Protein AF-A0A842T2G3-F1 (afdb_monomer_lite)

Secondary structure (DSSP, 8-state):
-HHHHHHHHHHHHHHHHHHGGGGGGGHHHHHHHHHHHHTTT-HHHHHHHHHHHHHHHHHHHHHHHHHHHHHHHHHHHHHHHHHHHHHHHSSPPPP-----

pLDDT: mean 89.71, std 11.46, range [52.28, 98.5]

Foldseek 3Di:
DVVVVLVVVLVVLLCQLQVLCVVQPVSLVSLVVQLVVCVVPDVSSNVSSPVSSVVSVVVNVVVVVVVVVVVVVVVVVVVVVVVVVVVVVPDDPDPPPPDD

Sequence (100 aa):
MNQEKTGAENRLLAALAHGSVVAQGVGILVGVFIYITHRDKSRYAAFQALQAAVFQLLNLIVVIGMWFAWGILYRLGMIALIKQGDVTSDAAPPPYSGYP

Structure (mmCIF, N/CA/C/O backbone):
data_AF-A0A842T2G3-F1
#
_entry.id   AF-A0A842T2G3-F1
#
loop_
_atom_site.group_PDB
_atom_site.id
_atom_site.type_symbol
_atom_site.label_atom_id
_atom_site.label_alt_id
_atom_site.label_comp_id
_atom_site.label_asym_id
_atom_site.label_entity_id
_atom_site.label_seq_id
_atom_site.pdbx_PDB_ins_code
_atom_site.Cartn_x
_atom_site.Cartn_y
_atom_site.Cartn_z
_atom_site.occupancy
_atom_site.B_iso_or_equiv
_atom_site.auth_seq_id
_atom_site.auth_comp_id
_atom_site.auth_asym_id
_atom_site.auth_atom_id
_atom_site.pdbx_PDB_model_num
ATOM 1 N N . MET A 1 1 ? -14.558 -6.573 33.547 1.00 52.28 1 MET A N 1
ATOM 2 C CA . MET A 1 1 ? -14.497 -7.601 32.483 1.00 52.28 1 MET A CA 1
ATOM 3 C C . MET A 1 1 ? -14.867 -7.085 31.079 1.00 52.28 1 MET A C 1
ATOM 5 O O . MET A 1 1 ? -14.336 -7.615 30.118 1.00 52.28 1 MET A O 1
ATOM 9 N N . ASN A 1 2 ? -15.701 -6.040 30.910 1.00 60.06 2 ASN A N 1
ATOM 10 C CA . ASN A 1 2 ? -16.059 -5.533 29.564 1.00 60.06 2 ASN A CA 1
ATOM 11 C C . ASN A 1 2 ? -15.011 -4.611 28.903 1.00 60.06 2 ASN A C 1
ATOM 13 O O . ASN A 1 2 ? -14.894 -4.622 27.686 1.00 60.06 2 ASN A O 1
ATOM 17 N N . GLN A 1 3 ? -14.223 -3.857 29.682 1.00 61.53 3 GLN A N 1
ATOM 18 C CA . GLN A 1 3 ? -13.179 -2.957 29.153 1.00 61.53 3 GLN A CA 1
ATOM 19 C C . GLN A 1 3 ? -11.962 -3.706 28.575 1.00 61.53 3 GLN A C 1
ATOM 21 O O . GLN A 1 3 ? -11.284 -3.225 27.674 1.00 61.53 3 GLN A O 1
ATOM 26 N N . GLU A 1 4 ? -11.682 -4.904 29.090 1.00 63.44 4 GLU A N 1
ATOM 27 C CA . GLU A 1 4 ? -10.578 -5.744 28.616 1.00 63.44 4 GLU A CA 1
ATOM 28 C C . GLU A 1 4 ? -10.885 -6.338 27.234 1.00 63.44 4 GLU A C 1
ATOM 30 O O . GLU A 1 4 ? -10.026 -6.328 26.354 1.00 63.44 4 GLU A O 1
ATOM 35 N N . LYS A 1 5 ? -12.138 -6.767 27.014 1.00 66.12 5 LYS A N 1
ATOM 36 C CA . LYS A 1 5 ? -12.607 -7.290 25.722 1.00 66.12 5 LYS A CA 1
ATOM 37 C C . LYS A 1 5 ? -12.548 -6.230 24.623 1.00 66.12 5 LYS A C 1
ATOM 39 O O . LYS A 1 5 ? -11.951 -6.485 23.584 1.00 66.12 5 LYS A O 1
ATOM 44 N N . THR A 1 6 ? -13.052 -5.021 24.877 1.00 79.44 6 THR A N 1
ATOM 45 C CA . THR A 1 6 ? -12.971 -3.910 23.911 1.00 79.44 6 THR A CA 1
ATOM 46 C C . THR A 1 6 ? -11.528 -3.478 23.643 1.00 79.44 6 THR A C 1
ATOM 48 O O . THR A 1 6 ? -11.179 -3.130 22.515 1.00 79.44 6 THR A O 1
ATOM 51 N N . GLY A 1 7 ? -10.656 -3.530 24.655 1.00 88.94 7 GLY A N 1
ATOM 52 C CA . GLY A 1 7 ? -9.223 -3.291 24.490 1.00 88.94 7 GLY A CA 1
ATOM 53 C C . GLY A 1 7 ? -8.553 -4.327 23.582 1.00 88.94 7 GLY A C 1
ATOM 54 O O . GLY A 1 7 ? -7.839 -3.957 22.648 1.00 88.94 7 GLY A O 1
ATOM 55 N N . ALA A 1 8 ? -8.800 -5.614 23.825 1.00 93.38 8 ALA A N 1
ATOM 56 C CA . ALA A 1 8 ? -8.257 -6.706 23.021 1.00 93.38 8 ALA A CA 1
ATOM 57 C C . ALA A 1 8 ? -8.777 -6.678 21.574 1.00 93.38 8 ALA A C 1
ATOM 59 O O . ALA A 1 8 ? -7.982 -6.788 20.643 1.00 93.38 8 ALA A O 1
ATOM 60 N N . GLU A 1 9 ? -10.075 -6.446 21.373 1.00 94.56 9 GLU A N 1
ATOM 61 C CA . GLU A 1 9 ? -10.697 -6.312 20.048 1.00 94.56 9 GLU A CA 1
ATOM 62 C C . GLU A 1 9 ? -10.094 -5.152 19.249 1.00 94.56 9 GLU A C 1
ATOM 64 O O . GLU A 1 9 ? -9.720 -5.319 18.090 1.00 94.56 9 GLU A O 1
ATOM 69 N N . ASN A 1 10 ? -9.913 -3.986 19.874 1.00 94.56 10 ASN A N 1
ATOM 70 C CA . ASN A 1 10 ? -9.294 -2.833 19.221 1.00 94.56 10 ASN A CA 1
ATOM 71 C C . ASN A 1 10 ? -7.845 -3.110 18.791 1.00 94.56 10 ASN A C 1
ATOM 73 O O . ASN A 1 10 ? -7.413 -2.659 17.728 1.00 94.56 10 ASN A O 1
ATOM 77 N N . ARG A 1 11 ? -7.091 -3.857 19.607 1.00 95.81 11 ARG A N 1
ATOM 78 C CA . ARG A 1 11 ? -5.721 -4.281 19.279 1.00 95.81 11 ARG A CA 1
ATOM 79 C C . ARG A 1 11 ? -5.711 -5.335 18.175 1.00 95.81 11 ARG A C 1
ATOM 81 O O . ARG A 1 11 ? -4.841 -5.275 17.313 1.00 95.81 11 ARG A O 1
ATOM 88 N N . LEU A 1 12 ? -6.685 -6.243 18.158 1.00 96.69 12 LEU A N 1
ATOM 89 C CA . LEU A 1 12 ? -6.856 -7.224 17.089 1.00 96.69 12 LEU A CA 1
ATOM 90 C C . LEU A 1 12 ? -7.187 -6.544 15.755 1.00 96.69 12 LEU A C 1
ATOM 92 O O . LEU A 1 12 ? -6.572 -6.866 14.746 1.00 96.69 12 LEU A O 1
ATOM 96 N N . LEU A 1 13 ? -8.100 -5.570 15.745 1.00 97.12 13 LEU A N 1
ATOM 97 C CA . LEU A 1 13 ? -8.429 -4.788 14.548 1.00 97.12 13 LEU A CA 1
ATOM 98 C C . LEU A 1 13 ? -7.215 -4.013 14.025 1.00 97.12 13 LEU A C 1
ATOM 100 O O . LEU A 1 13 ? -6.966 -4.005 12.822 1.00 97.12 13 LEU A O 1
ATOM 104 N N . ALA A 1 14 ? -6.425 -3.413 14.918 1.00 97.06 14 ALA A N 1
ATOM 105 C CA . ALA A 1 14 ? -5.166 -2.779 14.537 1.00 97.06 14 ALA A CA 1
ATOM 106 C C . ALA A 1 14 ? -4.178 -3.798 13.938 1.00 97.06 14 ALA A C 1
ATOM 108 O O . ALA A 1 14 ? -3.601 -3.548 12.881 1.00 97.06 14 ALA A O 1
ATOM 109 N N . ALA A 1 15 ? -4.022 -4.967 14.567 1.00 97.44 15 ALA A N 1
ATOM 110 C CA . ALA A 1 15 ? -3.160 -6.035 14.068 1.00 97.44 15 ALA A CA 1
ATOM 111 C C . ALA A 1 15 ? -3.617 -6.560 12.699 1.00 97.44 15 ALA A C 1
ATOM 113 O O . ALA A 1 15 ? -2.779 -6.791 11.834 1.00 97.44 15 ALA A O 1
ATOM 114 N N . LEU A 1 16 ? -4.926 -6.687 12.469 1.00 97.50 16 LEU A N 1
ATOM 115 C CA . LEU A 1 16 ? -5.495 -7.066 11.173 1.00 97.50 16 LEU A CA 1
ATOM 116 C C . LEU A 1 16 ? -5.242 -5.999 10.105 1.00 97.50 16 LEU A C 1
ATOM 118 O O . LEU A 1 16 ? -4.865 -6.342 8.987 1.00 97.50 16 LEU A O 1
ATOM 122 N N . ALA A 1 17 ? -5.408 -4.717 10.444 1.00 97.44 17 ALA A N 1
ATOM 123 C CA . ALA A 1 17 ? -5.167 -3.619 9.513 1.00 97.44 17 ALA A CA 1
ATOM 124 C C . ALA A 1 17 ? -3.701 -3.537 9.067 1.00 97.44 17 ALA A C 1
ATOM 126 O O . ALA A 1 17 ? -3.437 -3.239 7.909 1.00 97.44 17 ALA A O 1
ATOM 127 N N . HIS A 1 18 ? -2.745 -3.804 9.961 1.00 97.62 18 HIS A N 1
ATOM 128 C CA . HIS A 1 18 ? -1.321 -3.845 9.606 1.00 97.62 18 HIS A CA 1
ATOM 129 C C . HIS A 1 18 ? -0.930 -5.167 8.941 1.00 97.62 18 HIS A C 1
ATOM 131 O O . HIS A 1 18 ? -0.224 -5.170 7.935 1.00 97.62 18 HIS A O 1
ATOM 137 N N . GLY A 1 19 ? -1.422 -6.293 9.459 1.00 97.25 19 GLY A N 1
ATOM 138 C CA . GLY A 1 19 ? -1.140 -7.630 8.935 1.00 97.25 19 GLY A CA 1
ATOM 139 C C . GLY A 1 19 ? -1.665 -7.852 7.516 1.00 97.25 19 GLY A C 1
ATOM 140 O O . GLY A 1 19 ? -1.110 -8.666 6.778 1.00 97.25 19 GLY A O 1
ATOM 141 N N . SER A 1 20 ? -2.674 -7.086 7.090 1.00 97.06 20 SER A N 1
ATOM 142 C CA . SER A 1 20 ? -3.209 -7.148 5.728 1.00 97.06 20 SER A CA 1
ATOM 143 C C . SER A 1 20 ? -2.196 -6.774 4.645 1.00 97.06 20 SER A C 1
ATOM 145 O O . SER A 1 20 ? -2.427 -7.115 3.488 1.00 97.06 20 SER A O 1
ATOM 147 N N . VAL A 1 21 ? -1.057 -6.161 4.991 1.00 95.50 21 VAL A N 1
ATOM 148 C CA . VAL A 1 21 ? 0.024 -5.852 4.039 1.00 95.50 21 VAL A CA 1
ATOM 149 C C . VAL A 1 21 ? 0.504 -7.082 3.257 1.00 95.50 21 VAL A C 1
ATOM 151 O O . VAL A 1 21 ? 0.949 -6.956 2.117 1.00 95.50 21 VAL A O 1
ATOM 154 N N . VAL A 1 22 ? 0.360 -8.288 3.823 1.00 95.31 22 VAL A N 1
ATOM 155 C CA . VAL A 1 22 ? 0.691 -9.559 3.152 1.00 95.31 22 VAL A CA 1
ATOM 156 C C . VAL A 1 22 ? -0.181 -9.795 1.913 1.00 95.31 22 VAL A C 1
ATOM 158 O O . VAL A 1 22 ? 0.288 -10.362 0.930 1.00 95.31 22 VAL A O 1
ATOM 161 N N . ALA A 1 23 ? -1.420 -9.298 1.916 1.00 94.31 23 ALA A N 1
ATOM 162 C CA . ALA A 1 23 ? -2.317 -9.329 0.761 1.00 94.31 23 ALA A CA 1
ATOM 163 C C . ALA A 1 23 ? -1.984 -8.250 -0.294 1.00 94.31 23 ALA A C 1
ATOM 165 O O . ALA A 1 23 ? -2.749 -8.046 -1.240 1.00 94.31 23 ALA A O 1
ATOM 166 N N . GLN A 1 24 ? -0.851 -7.555 -0.141 1.00 89.12 24 GLN A N 1
ATOM 167 C CA . GLN A 1 24 ? -0.363 -6.508 -1.038 1.00 89.12 24 GLN A CA 1
ATOM 168 C C . GLN A 1 24 ? -1.415 -5.408 -1.255 1.00 89.12 24 GLN A C 1
ATOM 170 O O . GLN A 1 24 ? -2.080 -5.013 -0.303 1.00 89.12 24 GLN A O 1
ATOM 175 N N . GLY A 1 25 ? -1.575 -4.878 -2.474 1.00 85.12 25 GLY A N 1
ATOM 176 C CA . GLY A 1 25 ? -2.445 -3.725 -2.752 1.00 85.12 25 GLY A CA 1
ATOM 177 C C . GLY A 1 25 ? -3.889 -3.860 -2.241 1.00 85.12 25 GLY A C 1
ATOM 178 O O . GLY A 1 25 ? -4.491 -2.860 -1.859 1.00 85.12 25 GLY A O 1
ATOM 179 N N . VAL A 1 26 ? -4.429 -5.082 -2.148 1.00 93.38 26 VAL A N 1
ATOM 180 C CA . VAL A 1 26 ? -5.771 -5.340 -1.585 1.00 93.38 26 VAL A CA 1
ATOM 181 C C . VAL A 1 26 ? -5.807 -5.100 -0.068 1.00 93.38 26 VAL A C 1
ATOM 183 O O . VAL A 1 26 ? -6.832 -4.685 0.472 1.00 93.38 26 VAL A O 1
ATOM 186 N N . GLY A 1 27 ? -4.681 -5.285 0.624 1.00 92.31 27 GLY A N 1
ATOM 187 C CA . GLY A 1 27 ? -4.522 -5.078 2.064 1.00 92.31 27 GLY A CA 1
ATOM 188 C C . GLY A 1 27 ? -4.855 -3.664 2.544 1.00 92.31 27 GLY A C 1
ATOM 189 O O . GLY A 1 27 ? -5.376 -3.506 3.652 1.00 92.31 27 GLY A O 1
ATOM 190 N N . ILE A 1 28 ? -4.673 -2.654 1.687 1.00 95.94 28 ILE A N 1
ATOM 191 C CA . ILE A 1 28 ? -5.040 -1.255 1.960 1.00 95.94 28 ILE A CA 1
ATOM 192 C C . ILE A 1 28 ? -6.538 -1.144 2.276 1.00 95.94 28 ILE A C 1
ATOM 194 O O . ILE A 1 28 ? -6.935 -0.416 3.191 1.00 95.94 28 ILE A O 1
ATOM 198 N N . LEU A 1 29 ? -7.376 -1.903 1.558 1.00 97.44 29 LEU A N 1
ATOM 199 C CA . LEU A 1 29 ? -8.829 -1.873 1.728 1.00 97.44 29 LEU A CA 1
ATOM 200 C C . LEU A 1 29 ? -9.250 -2.350 3.117 1.00 97.44 29 LEU A C 1
ATOM 202 O O . LEU A 1 29 ? -10.241 -1.854 3.642 1.00 97.44 29 LEU A O 1
ATOM 206 N N . VAL A 1 30 ? -8.486 -3.251 3.742 1.00 97.12 30 VAL A N 1
ATOM 207 C CA . VAL A 1 30 ? -8.756 -3.719 5.109 1.00 97.12 30 VAL A CA 1
ATOM 208 C C . VAL A 1 30 ? -8.618 -2.566 6.105 1.00 97.12 30 VAL A C 1
ATOM 210 O O . VAL A 1 30 ? -9.521 -2.344 6.911 1.00 97.12 30 VAL A O 1
ATOM 213 N N . GLY A 1 31 ? -7.539 -1.782 6.019 1.00 96.44 31 GLY A N 1
ATOM 214 C CA . GLY A 1 31 ? -7.344 -0.607 6.874 1.00 96.44 31 GLY A CA 1
ATOM 215 C C . GLY A 1 31 ? -8.420 0.463 6.655 1.00 96.44 31 GLY A C 1
ATOM 216 O O . GLY A 1 31 ? -8.990 0.979 7.618 1.00 96.44 31 GLY A O 1
ATOM 217 N N . VAL A 1 32 ? -8.779 0.740 5.397 1.00 97.50 32 VAL A N 1
ATOM 218 C CA . VAL A 1 32 ? -9.861 1.687 5.061 1.00 97.50 32 VAL A CA 1
ATOM 219 C C . VAL A 1 32 ? -11.213 1.201 5.590 1.00 97.50 32 VAL A C 1
ATOM 221 O O . VAL A 1 32 ? -11.952 1.970 6.207 1.00 97.50 32 VAL A O 1
ATOM 224 N N . PHE A 1 33 ? -11.532 -0.079 5.399 1.00 97.81 33 PHE A N 1
ATOM 225 C CA . PHE A 1 33 ? -12.779 -0.678 5.864 1.00 97.81 33 PHE A CA 1
ATOM 226 C C . PHE A 1 33 ? -12.898 -0.631 7.392 1.00 97.81 33 PHE A C 1
ATOM 228 O O . PHE A 1 33 ? -13.939 -0.230 7.922 1.00 97.81 33 PHE A O 1
ATOM 235 N N . ILE A 1 34 ? -11.828 -0.976 8.115 1.00 97.25 34 ILE A N 1
ATOM 236 C CA . ILE A 1 34 ? -11.797 -0.894 9.582 1.00 97.25 34 ILE A CA 1
ATOM 237 C C . ILE A 1 34 ? -11.949 0.562 10.035 1.00 97.25 34 ILE A C 1
ATOM 239 O O . ILE A 1 34 ? -12.754 0.831 10.926 1.00 97.25 34 ILE A O 1
ATOM 243 N N . TYR A 1 35 ? -11.259 1.514 9.399 1.00 97.56 35 TYR A N 1
ATOM 244 C CA . TYR A 1 35 ? -11.414 2.937 9.708 1.00 97.56 35 TYR A CA 1
ATOM 245 C C . TYR A 1 35 ? -12.871 3.400 9.554 1.00 97.56 35 TYR A C 1
ATOM 247 O O . TYR A 1 35 ? -13.427 3.969 10.491 1.00 97.56 35 TYR A O 1
ATOM 255 N N . ILE A 1 36 ? -13.520 3.112 8.422 1.00 97.88 36 ILE A N 1
ATOM 256 C CA . ILE A 1 36 ? -14.908 3.535 8.161 1.00 97.88 36 ILE A CA 1
ATOM 257 C C . ILE A 1 36 ? -15.886 2.903 9.159 1.00 97.88 36 ILE A C 1
ATOM 259 O O . ILE A 1 36 ? -16.791 3.577 9.642 1.00 97.88 36 ILE A O 1
ATOM 263 N N . THR A 1 37 ? -15.707 1.625 9.494 1.00 96.69 37 THR A N 1
ATOM 264 C CA . THR A 1 37 ? -16.643 0.889 10.363 1.00 96.69 37 THR A CA 1
ATOM 265 C C . THR A 1 37 ? -16.425 1.125 11.862 1.00 96.69 37 THR A C 1
ATOM 267 O O . THR A 1 37 ? -17.350 0.904 12.651 1.00 96.69 37 THR A O 1
ATOM 270 N N . HIS A 1 38 ? -15.226 1.560 12.271 1.0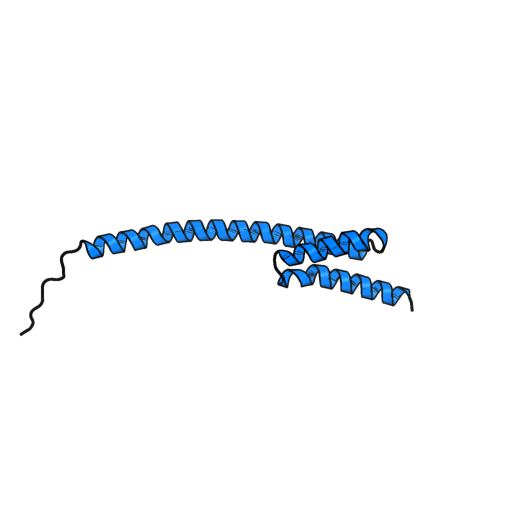0 95.00 38 HIS A N 1
ATOM 271 C CA . HIS A 1 38 ? -14.849 1.720 13.682 1.00 95.00 38 HIS A CA 1
ATOM 272 C C . HIS A 1 38 ? -14.454 3.150 14.089 1.00 95.00 38 HIS A C 1
ATOM 274 O O . HIS A 1 38 ? -14.220 3.369 15.279 1.00 95.00 38 HIS A O 1
ATOM 280 N N . ARG A 1 39 ? -14.455 4.135 13.174 1.00 94.31 39 ARG A N 1
ATOM 281 C CA . ARG A 1 39 ? -14.176 5.565 13.468 1.00 94.31 39 ARG A CA 1
ATOM 282 C C . ARG A 1 39 ? -14.977 6.140 14.630 1.00 94.31 39 ARG A C 1
ATOM 284 O O . ARG A 1 39 ? -14.410 6.868 15.438 1.00 94.31 39 ARG A O 1
ATOM 291 N N . ASP A 1 40 ? -16.243 5.755 14.751 1.00 94.81 40 ASP A N 1
ATOM 292 C CA . ASP A 1 40 ? -17.138 6.275 15.790 1.00 94.81 40 ASP A CA 1
ATOM 293 C C . ASP A 1 40 ? -17.168 5.376 17.044 1.00 94.81 40 ASP A C 1
ATOM 295 O O . ASP A 1 40 ? -17.692 5.769 18.082 1.00 94.81 40 ASP A O 1
ATOM 299 N N . LYS A 1 41 ? -16.576 4.171 16.973 1.00 92.19 41 LYS A N 1
ATOM 300 C CA . LYS A 1 41 ? -16.547 3.183 18.070 1.00 92.19 41 LYS A CA 1
ATOM 301 C C . LYS A 1 41 ? -15.246 3.224 18.868 1.00 92.19 41 LYS A C 1
ATOM 303 O O . LYS A 1 41 ? -15.255 3.021 20.078 1.00 92.19 41 LYS A O 1
ATOM 308 N N . SER A 1 42 ? -14.114 3.450 18.199 1.00 93.69 42 SER A N 1
ATOM 309 C CA . SER A 1 42 ? -12.797 3.476 18.834 1.00 93.69 42 SER A CA 1
ATOM 310 C C . SER A 1 42 ? -11.825 4.363 18.070 1.00 93.69 42 SER A C 1
ATOM 312 O O . SER A 1 42 ? -11.357 4.020 16.982 1.00 93.69 42 SER A O 1
ATOM 314 N N . ARG A 1 43 ? -11.438 5.481 18.695 1.00 94.50 43 ARG A N 1
ATOM 315 C CA . ARG A 1 43 ? -10.419 6.389 18.146 1.00 94.50 43 ARG A CA 1
ATOM 316 C C . ARG A 1 43 ? -9.075 5.687 17.943 1.00 94.50 43 ARG A C 1
ATOM 318 O O . ARG A 1 43 ? -8.390 5.978 16.970 1.00 94.50 43 ARG A O 1
ATOM 325 N N . TYR A 1 44 ? -8.714 4.759 18.834 1.00 94.88 44 TYR A N 1
ATOM 326 C CA . TYR A 1 44 ? -7.461 4.009 18.735 1.00 94.88 44 TYR A CA 1
ATOM 327 C C . TYR A 1 44 ? -7.454 3.078 17.517 1.00 94.88 44 TYR A C 1
ATOM 329 O O . TYR A 1 44 ? -6.544 3.167 16.694 1.00 94.88 44 TYR A O 1
ATOM 337 N N . ALA A 1 45 ? -8.473 2.220 17.376 1.00 94.81 45 ALA A N 1
ATOM 338 C CA . ALA A 1 45 ? -8.535 1.266 16.268 1.00 94.81 45 ALA A CA 1
ATOM 339 C C . ALA A 1 45 ? -8.638 1.990 14.919 1.00 94.81 45 ALA A C 1
ATOM 341 O O . ALA A 1 45 ? -7.944 1.632 13.970 1.00 94.81 45 ALA A O 1
ATOM 342 N N . ALA A 1 46 ? -9.434 3.061 14.854 1.00 96.69 46 ALA A N 1
ATOM 343 C CA . ALA A 1 46 ? -9.568 3.875 13.655 1.00 96.69 46 ALA A CA 1
ATOM 344 C C . ALA A 1 46 ? -8.248 4.550 13.256 1.00 96.69 46 ALA A C 1
ATOM 346 O O . ALA A 1 46 ? -7.869 4.506 12.087 1.00 96.69 46 ALA A O 1
ATOM 347 N N . PHE A 1 47 ? -7.516 5.134 14.210 1.00 97.94 47 PHE A N 1
ATOM 348 C CA . PHE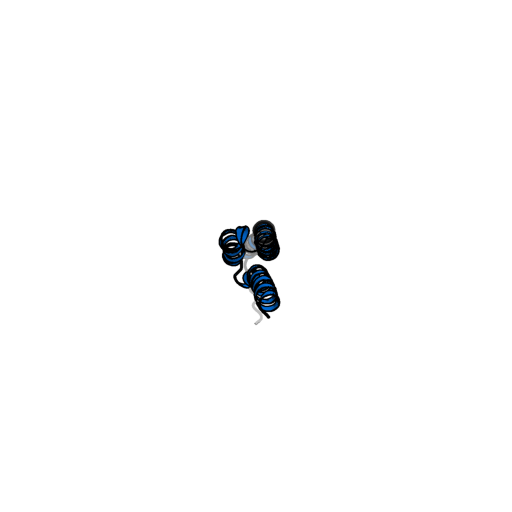 A 1 47 ? -6.233 5.771 13.915 1.00 97.94 47 PHE A CA 1
ATOM 349 C C . PHE A 1 47 ? -5.188 4.761 13.425 1.00 97.94 47 PHE A C 1
ATOM 351 O O . PHE A 1 47 ? -4.515 5.019 12.431 1.00 97.94 47 PHE A O 1
ATOM 358 N N . GLN A 1 48 ? -5.094 3.592 14.069 1.00 98.31 48 GLN A N 1
ATOM 359 C CA . GLN A 1 48 ? -4.196 2.516 13.637 1.00 98.31 48 GLN A CA 1
ATOM 360 C C . GLN A 1 48 ? -4.550 1.993 12.242 1.00 98.31 48 GLN A C 1
ATOM 362 O O . GLN A 1 48 ? -3.665 1.790 11.415 1.00 98.31 48 GLN A O 1
ATOM 367 N N . ALA A 1 49 ? -5.841 1.831 11.951 1.00 97.69 49 ALA A N 1
ATOM 368 C CA . ALA A 1 49 ? -6.303 1.359 10.653 1.00 97.69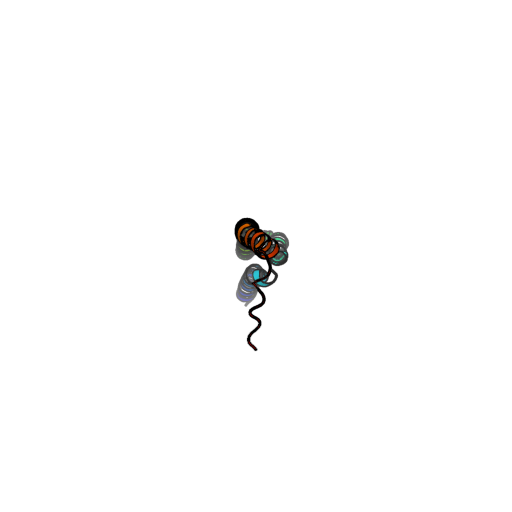 49 ALA A CA 1
ATOM 369 C C . ALA A 1 49 ? -6.040 2.369 9.524 1.00 97.69 49 ALA A C 1
ATOM 371 O O . ALA A 1 49 ? -5.581 1.983 8.448 1.00 97.69 49 ALA A O 1
ATOM 372 N N . LEU A 1 50 ? -6.256 3.665 9.781 1.00 98.06 50 LEU A N 1
ATOM 373 C CA . LEU A 1 50 ? -5.925 4.726 8.828 1.00 98.06 50 LEU A CA 1
ATOM 374 C C . LEU A 1 50 ? -4.411 4.828 8.612 1.00 98.06 50 LEU A C 1
ATOM 376 O O . LEU A 1 50 ? -3.965 4.943 7.474 1.00 98.06 50 LEU A O 1
ATOM 380 N N . GLN A 1 51 ? -3.624 4.743 9.689 1.00 98.50 51 GLN A N 1
ATOM 381 C CA . GLN A 1 51 ? -2.165 4.717 9.611 1.00 98.50 51 GLN A CA 1
ATOM 382 C C . GLN A 1 51 ? -1.686 3.553 8.733 1.00 98.50 51 GLN A C 1
ATOM 384 O O . GLN A 1 51 ? -0.892 3.769 7.818 1.00 98.50 51 GLN A O 1
ATOM 389 N N . ALA A 1 52 ? -2.202 2.345 8.968 1.00 98.06 52 ALA A N 1
ATOM 390 C CA . ALA A 1 52 ? -1.876 1.171 8.168 1.00 98.06 52 ALA A CA 1
ATOM 391 C C . ALA A 1 52 ? -2.228 1.375 6.686 1.00 98.06 52 ALA A C 1
ATOM 393 O O . ALA A 1 52 ? -1.389 1.132 5.821 1.00 98.06 52 ALA A O 1
ATOM 394 N N . ALA A 1 53 ? -3.427 1.885 6.384 1.00 98.06 53 ALA A N 1
ATOM 395 C CA . ALA A 1 53 ? -3.855 2.150 5.011 1.00 98.06 53 ALA A CA 1
ATOM 396 C C . ALA A 1 53 ? -2.954 3.177 4.303 1.00 98.06 53 ALA A C 1
ATOM 398 O O . ALA A 1 53 ? -2.560 2.962 3.156 1.00 98.06 53 ALA A O 1
ATOM 399 N N . VAL A 1 54 ? -2.585 4.266 4.986 1.00 98.25 54 VAL A N 1
ATOM 400 C CA . VAL A 1 54 ? -1.701 5.304 4.434 1.00 98.25 54 VAL A CA 1
ATOM 401 C C . VAL A 1 54 ? -0.305 4.749 4.162 1.00 98.25 54 VAL A C 1
ATOM 403 O O . VAL A 1 54 ? 0.210 4.931 3.061 1.00 98.25 54 VAL A O 1
ATOM 406 N N . PHE A 1 55 ? 0.306 4.037 5.113 1.00 97.94 55 PHE A N 1
ATOM 407 C CA . PHE A 1 55 ? 1.641 3.471 4.898 1.00 97.94 55 PHE A CA 1
ATOM 408 C C . PHE A 1 55 ? 1.651 2.390 3.820 1.00 97.94 55 PHE A C 1
ATOM 410 O O . PHE A 1 55 ? 2.577 2.358 3.011 1.00 97.94 55 PHE A O 1
ATOM 417 N N . GLN A 1 56 ? 0.621 1.545 3.753 1.00 97.81 56 GLN A N 1
ATOM 418 C CA . GLN A 1 56 ? 0.503 0.560 2.679 1.00 97.81 56 GLN A CA 1
ATOM 419 C C . GLN A 1 56 ? 0.320 1.232 1.307 1.00 97.81 56 GLN A C 1
ATOM 421 O O . GLN A 1 56 ? 0.929 0.785 0.336 1.00 97.81 56 GLN A O 1
ATOM 426 N N . LEU A 1 57 ? -0.438 2.332 1.217 1.00 97.44 57 LEU A N 1
ATOM 427 C CA . LEU A 1 57 ? -0.580 3.110 -0.020 1.00 97.44 57 LEU A CA 1
ATOM 428 C C . LEU A 1 57 ? 0.740 3.767 -0.443 1.00 97.44 57 LEU A C 1
ATOM 430 O O . LEU A 1 57 ? 1.123 3.683 -1.608 1.00 97.44 57 LEU A O 1
ATOM 434 N N . LEU A 1 58 ? 1.458 4.389 0.495 1.00 97.88 58 LEU A N 1
ATOM 435 C CA . LEU A 1 58 ? 2.775 4.969 0.223 1.00 97.88 58 LEU A CA 1
ATOM 436 C C . LEU A 1 58 ? 3.767 3.896 -0.236 1.00 97.88 58 LEU A C 1
ATOM 438 O O . LEU A 1 58 ? 4.476 4.095 -1.221 1.00 97.88 58 LEU A O 1
ATOM 442 N N . ASN A 1 59 ? 3.772 2.738 0.427 1.00 96.50 59 ASN A N 1
ATOM 443 C CA . ASN A 1 59 ? 4.592 1.603 0.027 1.00 96.50 59 ASN A CA 1
ATOM 444 C C . ASN A 1 59 ? 4.245 1.124 -1.391 1.00 96.50 59 ASN A C 1
ATOM 446 O O . ASN A 1 59 ? 5.148 0.891 -2.189 1.00 96.50 59 ASN A O 1
ATOM 450 N N . LEU A 1 60 ? 2.957 1.040 -1.742 1.00 96.31 60 LEU A N 1
ATOM 451 C CA . LEU A 1 60 ? 2.525 0.678 -3.095 1.00 96.31 60 LEU A CA 1
ATOM 452 C C . LEU A 1 60 ? 3.073 1.658 -4.143 1.00 96.31 60 LEU A C 1
ATOM 454 O O . LEU A 1 60 ? 3.605 1.222 -5.162 1.00 96.31 60 LEU A O 1
ATOM 458 N N . ILE A 1 61 ? 2.994 2.966 -3.884 1.00 97.50 61 ILE A N 1
ATOM 459 C CA . ILE A 1 61 ? 3.531 3.998 -4.787 1.00 97.50 61 ILE A CA 1
ATOM 460 C C . ILE A 1 61 ? 5.046 3.830 -4.966 1.00 97.50 61 ILE A C 1
ATOM 462 O O . ILE A 1 61 ? 5.536 3.853 -6.096 1.00 97.50 61 ILE A O 1
ATOM 466 N N . VAL A 1 62 ? 5.785 3.615 -3.873 1.00 97.50 62 VAL A N 1
ATOM 467 C CA . VAL A 1 62 ? 7.241 3.393 -3.911 1.00 97.50 62 VAL A CA 1
ATOM 468 C C . VAL A 1 62 ? 7.586 2.138 -4.709 1.00 97.50 62 VAL A C 1
ATOM 470 O O . VAL A 1 62 ? 8.452 2.188 -5.580 1.00 97.50 62 VAL A O 1
ATOM 473 N N . VAL A 1 63 ? 6.888 1.028 -4.461 1.00 96.25 63 VAL A N 1
ATOM 474 C CA . VAL A 1 63 ? 7.100 -0.238 -5.174 1.00 96.25 63 VAL A CA 1
ATOM 475 C C . VAL A 1 63 ? 6.828 -0.073 -6.668 1.00 96.25 63 VAL A C 1
ATOM 477 O O . VAL A 1 63 ? 7.642 -0.509 -7.477 1.00 96.25 63 VAL A O 1
ATOM 480 N N . ILE A 1 64 ? 5.739 0.600 -7.050 1.00 96.88 64 ILE A N 1
ATOM 481 C CA . ILE A 1 64 ? 5.434 0.901 -8.456 1.00 96.88 64 ILE A CA 1
ATOM 482 C C . ILE A 1 64 ? 6.561 1.730 -9.084 1.00 96.88 64 ILE A C 1
ATOM 484 O O . ILE A 1 64 ? 7.063 1.375 -10.151 1.00 96.88 64 ILE A O 1
ATOM 488 N N . GLY A 1 65 ? 7.002 2.800 -8.418 1.00 98.25 65 GLY A N 1
ATOM 489 C CA . GLY A 1 65 ? 8.114 3.627 -8.893 1.00 98.25 65 GLY A CA 1
ATOM 490 C C . GLY A 1 65 ? 9.407 2.826 -9.068 1.00 98.25 65 GLY A C 1
ATOM 491 O O . GLY A 1 65 ? 10.094 2.964 -10.080 1.00 98.25 65 GLY A O 1
ATOM 492 N N . MET A 1 66 ? 9.701 1.928 -8.127 1.00 98.19 66 MET A N 1
ATOM 493 C CA . MET A 1 66 ? 10.869 1.054 -8.184 1.00 98.19 66 MET A CA 1
ATOM 494 C C . MET A 1 66 ? 10.779 0.045 -9.336 1.00 98.19 66 MET A C 1
ATOM 496 O O . MET A 1 66 ? 11.775 -0.165 -10.025 1.00 98.19 66 MET A O 1
ATOM 500 N N . TRP A 1 67 ? 9.595 -0.511 -9.614 1.00 97.56 67 TRP A N 1
ATOM 501 C CA . TRP A 1 67 ? 9.358 -1.355 -10.791 1.00 97.56 67 TRP A CA 1
ATOM 502 C C . TRP A 1 67 ? 9.615 -0.609 -12.101 1.00 97.56 67 TRP A C 1
ATOM 504 O O . TRP A 1 67 ? 10.252 -1.159 -13.000 1.00 97.56 67 TRP A O 1
ATOM 514 N N . PHE A 1 68 ? 9.176 0.647 -12.212 1.0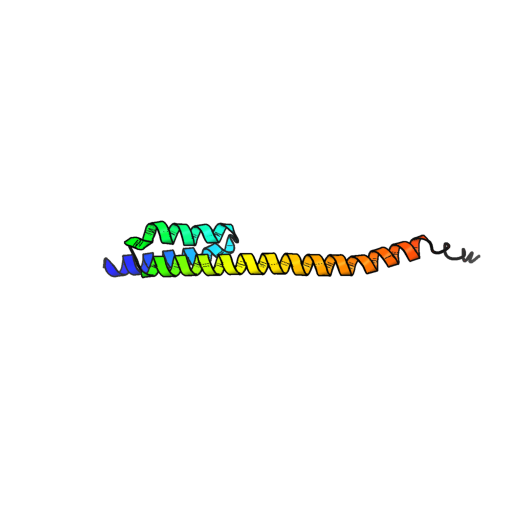0 98.19 68 PHE A N 1
ATOM 515 C CA . PHE A 1 68 ? 9.450 1.463 -13.397 1.00 98.19 68 PHE A CA 1
ATOM 516 C C . PHE A 1 68 ? 10.939 1.766 -13.558 1.00 98.19 68 PHE A C 1
ATOM 518 O O . PHE A 1 68 ? 11.482 1.582 -14.649 1.00 98.19 68 PHE A O 1
ATOM 525 N N . ALA A 1 69 ? 11.608 2.190 -12.484 1.00 98.00 69 ALA A N 1
ATOM 526 C CA . ALA A 1 69 ? 13.042 2.456 -12.506 1.00 98.00 69 ALA A CA 1
ATOM 527 C C . ALA A 1 69 ? 13.831 1.199 -12.904 1.00 98.00 69 ALA A C 1
ATOM 529 O O . ALA A 1 69 ? 14.657 1.244 -13.818 1.00 98.00 69 ALA A O 1
ATOM 530 N N . TRP A 1 70 ? 13.513 0.060 -12.286 1.00 97.94 70 TRP A N 1
ATOM 531 C CA . TRP A 1 70 ? 14.118 -1.226 -12.613 1.00 97.94 70 TRP A CA 1
ATOM 532 C C . TRP A 1 70 ? 13.857 -1.628 -14.068 1.00 97.94 70 TRP A C 1
ATOM 534 O O . TRP A 1 70 ? 14.792 -1.996 -14.773 1.00 97.94 70 TRP A O 1
ATOM 544 N N . GLY A 1 71 ? 12.626 -1.479 -14.566 1.00 97.44 71 GLY A N 1
ATOM 545 C CA . GLY A 1 71 ? 12.276 -1.787 -15.955 1.00 97.44 71 GLY A CA 1
ATOM 546 C C . GLY A 1 71 ? 12.986 -0.902 -16.987 1.00 97.44 71 GLY A C 1
ATOM 547 O O . GLY A 1 71 ? 13.301 -1.364 -18.085 1.00 97.44 71 GLY A O 1
ATOM 548 N N . ILE A 1 72 ? 13.275 0.362 -16.658 1.00 97.25 72 ILE A N 1
ATOM 549 C CA . ILE A 1 72 ? 14.088 1.246 -17.509 1.00 97.25 72 ILE A CA 1
ATOM 550 C C . ILE A 1 72 ? 15.540 0.767 -17.530 1.00 97.25 72 ILE A C 1
ATOM 552 O O . ILE A 1 72 ? 16.090 0.570 -18.611 1.00 97.25 72 ILE A O 1
ATOM 556 N N . LEU A 1 73 ? 16.142 0.531 -16.361 1.00 96.44 73 LEU A N 1
ATOM 557 C CA . LEU A 1 73 ? 17.524 0.053 -16.262 1.00 96.44 73 LEU A CA 1
ATOM 558 C C . LEU A 1 73 ? 17.709 -1.299 -16.954 1.00 96.44 73 LEU A C 1
ATOM 560 O O . LEU A 1 73 ? 18.666 -1.480 -17.704 1.00 96.44 73 LEU A O 1
ATOM 564 N N . TYR A 1 74 ? 16.762 -2.218 -16.763 1.00 95.62 74 TYR A N 1
ATOM 565 C CA . TYR A 1 74 ? 16.751 -3.513 -17.430 1.00 95.62 74 TYR A CA 1
ATOM 566 C C . TYR A 1 74 ? 16.709 -3.353 -18.954 1.00 95.62 74 TYR A C 1
ATOM 568 O O . TYR A 1 74 ? 17.542 -3.924 -19.654 1.00 95.62 74 TYR A O 1
ATOM 576 N N . ARG A 1 75 ? 15.806 -2.511 -19.483 1.00 95.00 75 ARG A N 1
ATOM 577 C CA . ARG A 1 75 ? 15.741 -2.234 -20.929 1.00 95.00 75 ARG A CA 1
ATOM 578 C C . ARG A 1 75 ? 17.034 -1.630 -21.469 1.00 95.00 75 ARG A C 1
ATOM 580 O O . ARG A 1 75 ? 17.488 -2.054 -22.526 1.00 95.00 75 ARG A O 1
ATOM 587 N N . LEU A 1 76 ? 17.637 -0.682 -20.753 1.00 94.50 76 LEU A N 1
ATOM 588 C CA . LEU A 1 76 ? 18.921 -0.096 -21.146 1.00 94.50 76 LEU A CA 1
ATOM 589 C C . LEU A 1 76 ? 20.040 -1.145 -21.172 1.00 94.50 76 LEU A C 1
ATOM 591 O O . LEU A 1 76 ? 20.815 -1.176 -22.126 1.00 94.50 76 LEU A O 1
ATOM 595 N N . GLY A 1 77 ? 20.088 -2.039 -20.180 1.00 92.69 77 GLY A N 1
ATOM 596 C CA . GLY A 1 77 ? 21.036 -3.155 -20.152 1.00 92.69 77 GLY A CA 1
ATOM 597 C C . GLY A 1 77 ? 20.867 -4.110 -21.338 1.00 92.69 77 GLY A C 1
ATOM 598 O O . GLY A 1 77 ? 21.853 -4.513 -21.955 1.00 92.69 77 GLY A O 1
ATOM 599 N N . MET A 1 78 ? 19.624 -4.410 -21.724 1.00 92.44 78 MET A N 1
ATOM 600 C CA . MET A 1 78 ? 19.336 -5.296 -22.858 1.00 92.44 78 MET A CA 1
ATOM 601 C C . MET A 1 78 ? 19.788 -4.726 -24.211 1.00 92.44 78 MET A C 1
ATOM 603 O O . MET A 1 78 ? 20.157 -5.503 -25.087 1.00 92.44 78 MET A O 1
ATOM 607 N N . ILE A 1 79 ? 19.831 -3.399 -24.394 1.00 92.31 79 ILE A N 1
ATOM 608 C CA . ILE A 1 79 ? 20.316 -2.782 -25.647 1.00 92.31 79 ILE A CA 1
ATOM 609 C C . ILE A 1 79 ? 21.759 -3.208 -25.953 1.00 92.31 79 ILE A C 1
ATOM 611 O O . ILE A 1 79 ? 22.089 -3.454 -27.112 1.00 92.31 79 ILE A O 1
ATOM 615 N N . ALA A 1 80 ? 22.618 -3.310 -24.934 1.00 85.38 80 ALA A N 1
ATOM 616 C CA . ALA A 1 80 ? 24.002 -3.742 -25.120 1.00 85.38 80 ALA A CA 1
ATOM 617 C C . ALA A 1 80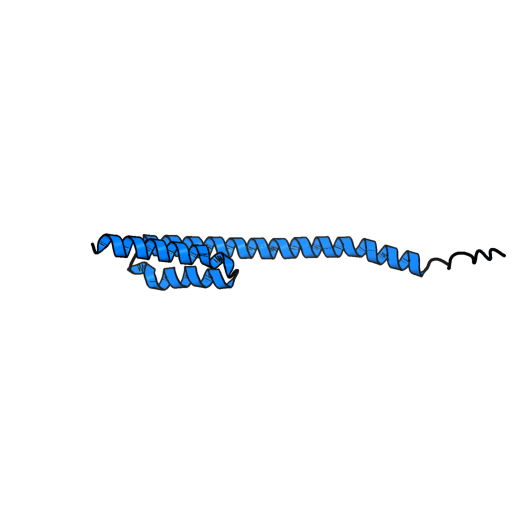 ? 24.087 -5.202 -25.599 1.00 85.38 80 ALA A C 1
ATOM 619 O O . ALA A 1 80 ? 24.844 -5.501 -26.520 1.00 85.38 80 ALA A O 1
ATOM 620 N N . LEU A 1 81 ? 23.268 -6.085 -25.021 1.00 85.44 81 LEU A N 1
ATOM 621 C CA . LEU A 1 81 ? 23.210 -7.499 -25.401 1.00 85.44 81 LEU A CA 1
ATOM 622 C C . LEU A 1 81 ? 22.662 -7.693 -26.819 1.00 85.44 81 LEU A C 1
ATOM 624 O O . LEU A 1 81 ? 23.221 -8.478 -27.580 1.00 85.44 81 LEU A O 1
ATOM 628 N N . ILE A 1 82 ? 21.616 -6.949 -27.193 1.00 89.00 82 ILE A N 1
ATOM 629 C CA . ILE A 1 82 ? 21.045 -6.995 -28.549 1.00 89.00 82 ILE A CA 1
ATOM 630 C C . ILE A 1 82 ? 22.105 -6.586 -29.579 1.00 89.00 82 ILE A C 1
ATOM 632 O O . ILE A 1 82 ? 22.370 -7.338 -30.511 1.00 89.00 82 ILE A O 1
ATOM 636 N N . LYS A 1 83 ? 22.799 -5.461 -29.350 1.00 86.31 83 LYS A N 1
ATOM 637 C CA . LYS A 1 83 ? 23.875 -4.998 -30.242 1.00 86.31 83 LYS A CA 1
ATOM 638 C C . LYS A 1 83 ? 25.000 -6.024 -30.405 1.00 86.31 83 LYS A C 1
ATOM 640 O O . LYS A 1 83 ? 25.566 -6.142 -31.485 1.00 86.31 83 LYS A O 1
ATOM 645 N N . GLN A 1 84 ? 25.351 -6.752 -29.346 1.00 81.31 84 GLN A N 1
ATOM 646 C CA . GLN A 1 84 ? 26.384 -7.787 -29.418 1.00 81.31 84 GLN A CA 1
ATOM 647 C C . GLN A 1 84 ? 25.918 -9.025 -30.204 1.00 81.31 84 GLN A C 1
ATOM 649 O O . GLN A 1 84 ? 26.723 -9.646 -30.901 1.00 81.31 84 GLN A 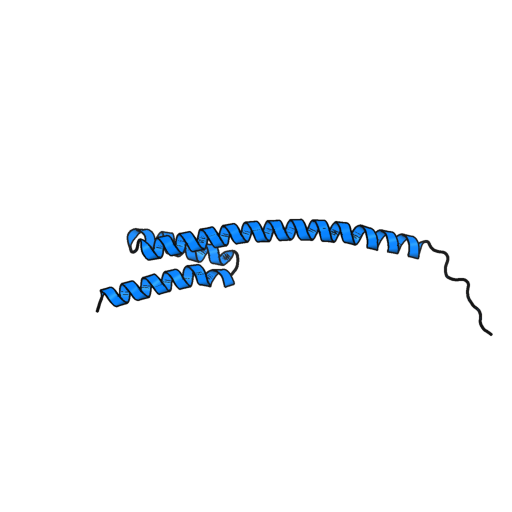O 1
ATOM 654 N N . GLY A 1 85 ? 24.626 -9.359 -30.136 1.00 78.69 85 GLY A N 1
ATOM 655 C CA . GLY A 1 85 ? 24.017 -10.403 -30.962 1.00 78.69 85 GLY A CA 1
ATOM 656 C C . GLY A 1 85 ? 24.061 -10.076 -32.458 1.00 78.69 85 GLY A C 1
ATOM 657 O O . GLY A 1 85 ? 24.427 -10.944 -33.251 1.00 78.69 85 GLY A O 1
ATOM 658 N N . ASP A 1 86 ? 23.785 -8.823 -32.828 1.00 77.38 86 ASP A N 1
ATOM 659 C CA . ASP A 1 86 ? 23.848 -8.361 -34.224 1.00 77.38 86 ASP A CA 1
ATOM 660 C C . ASP A 1 86 ? 25.280 -8.475 -34.779 1.00 77.38 86 ASP A C 1
ATOM 662 O O . ASP A 1 86 ? 25.508 -9.109 -35.807 1.00 77.38 86 ASP A O 1
ATOM 666 N N . VAL A 1 87 ? 26.277 -7.976 -34.034 1.00 74.75 87 VAL A N 1
ATOM 667 C CA . VAL A 1 87 ? 27.701 -8.052 -34.428 1.00 74.75 87 VAL A CA 1
ATOM 668 C C . VAL A 1 87 ? 28.175 -9.497 -34.617 1.00 74.75 87 VAL A C 1
ATOM 670 O O . VAL A 1 87 ? 28.985 -9.770 -35.498 1.00 74.75 87 VAL A O 1
ATOM 673 N N . THR A 1 88 ? 27.688 -10.427 -33.794 1.00 68.62 88 THR A N 1
ATOM 674 C CA . THR A 1 88 ? 28.078 -11.845 -33.879 1.00 68.62 88 THR A CA 1
ATOM 675 C C . THR A 1 88 ? 27.383 -12.564 -35.038 1.00 68.62 88 THR A C 1
ATOM 677 O O . THR A 1 88 ? 27.953 -13.494 -35.602 1.00 68.62 88 THR A O 1
ATOM 680 N N . SER A 1 89 ? 26.174 -12.133 -35.408 1.00 70.69 89 SER A N 1
ATOM 681 C CA . SER A 1 89 ? 25.409 -12.700 -36.529 1.00 70.69 89 SER A CA 1
ATOM 682 C C . SER A 1 89 ? 25.960 -12.261 -37.890 1.00 70.69 89 SER A C 1
ATOM 684 O O . SER A 1 89 ? 25.949 -13.051 -38.831 1.00 70.69 89 SER A O 1
ATOM 686 N N . ASP A 1 90 ? 26.487 -11.035 -37.974 1.00 74.25 90 ASP A N 1
ATOM 687 C CA . ASP A 1 90 ? 27.112 -10.478 -39.184 1.00 74.25 90 ASP A CA 1
ATOM 688 C C . ASP A 1 90 ? 28.606 -10.832 -39.317 1.00 74.25 90 ASP A C 1
ATOM 690 O O . ASP A 1 90 ? 29.239 -10.553 -40.341 1.00 74.25 90 ASP A O 1
ATOM 694 N N . ALA A 1 91 ? 29.197 -11.447 -38.288 1.00 72.00 91 ALA A N 1
ATOM 695 C CA . ALA A 1 91 ? 30.567 -11.931 -38.351 1.00 72.00 91 ALA A CA 1
ATOM 696 C C . ALA A 1 91 ? 30.654 -13.123 -39.315 1.00 72.00 91 ALA A C 1
ATOM 698 O O . ALA A 1 91 ? 29.903 -14.093 -39.202 1.00 72.00 91 ALA A O 1
ATOM 699 N N . ALA A 1 92 ? 31.598 -13.064 -40.262 1.00 70.62 92 ALA A N 1
ATOM 700 C CA . ALA A 1 92 ? 31.866 -14.177 -41.168 1.00 70.62 92 ALA A CA 1
ATOM 701 C C . ALA A 1 92 ? 32.086 -15.469 -40.354 1.00 70.62 92 ALA A C 1
ATOM 703 O O . ALA A 1 92 ? 32.804 -15.421 -39.346 1.00 70.62 92 ALA A O 1
ATOM 704 N N . PRO A 1 93 ? 31.484 -16.609 -40.758 1.00 72.25 93 PRO A N 1
ATOM 705 C CA . PRO A 1 93 ? 31.630 -17.855 -40.021 1.00 72.25 93 PRO A CA 1
ATOM 706 C C . PRO A 1 93 ? 33.119 -18.164 -39.842 1.00 72.25 93 PRO A C 1
ATOM 708 O O . PRO A 1 93 ? 33.905 -17.905 -40.764 1.00 72.25 93 PRO A O 1
ATOM 711 N N . PRO A 1 94 ? 33.527 -18.676 -38.664 1.00 76.00 94 PRO A N 1
ATOM 712 C CA . PRO A 1 94 ? 34.931 -18.932 -38.394 1.00 76.00 94 PRO A CA 1
ATOM 713 C C . PRO A 1 94 ? 35.499 -19.802 -39.520 1.00 76.00 94 PRO A C 1
ATOM 715 O O . PRO A 1 94 ? 34.819 -20.742 -39.950 1.00 76.00 94 PRO A O 1
ATOM 718 N N . PRO A 1 95 ? 36.703 -19.482 -40.037 1.00 74.88 95 PRO A N 1
ATOM 719 C CA . PRO A 1 95 ? 37.291 -20.240 -41.129 1.00 74.88 95 PRO A CA 1
ATOM 720 C C . PRO A 1 95 ? 37.290 -21.713 -40.741 1.00 74.88 95 PRO A C 1
ATOM 722 O O . PRO A 1 95 ? 37.725 -22.058 -39.641 1.00 74.88 95 PRO A O 1
ATOM 725 N N . TYR A 1 96 ? 36.744 -22.559 -41.621 1.00 70.12 96 TYR A N 1
ATOM 726 C CA . TYR A 1 96 ? 36.658 -23.994 -41.389 1.00 70.12 96 TYR A CA 1
ATOM 727 C C . TYR A 1 96 ? 38.080 -24.503 -41.156 1.00 70.12 96 TYR A C 1
ATOM 729 O O . TYR A 1 96 ? 38.874 -24.630 -42.089 1.00 70.12 96 TYR A O 1
ATOM 737 N N . SER A 1 97 ? 38.427 -24.728 -39.890 1.00 71.19 97 SER A N 1
ATOM 738 C CA . SER A 1 97 ? 39.677 -25.363 -39.511 1.00 71.19 97 SER A CA 1
ATOM 739 C C . SER A 1 97 ? 39.482 -26.842 -39.796 1.00 71.19 97 SER A C 1
ATOM 741 O O . SER A 1 97 ? 39.107 -27.625 -38.928 1.00 71.19 97 SER A O 1
ATOM 743 N N . GLY A 1 98 ? 39.614 -27.192 -41.076 1.00 70.06 98 GLY A N 1
ATOM 744 C CA . GLY A 1 98 ? 39.733 -28.569 -41.515 1.00 70.06 98 GLY A CA 1
ATOM 745 C C . GLY A 1 98 ? 41.022 -29.120 -40.930 1.00 70.06 98 GLY A C 1
ATOM 746 O O . GLY A 1 98 ? 42.074 -29.036 -41.559 1.00 70.06 98 GLY A O 1
ATOM 747 N N . TYR A 1 99 ? 40.949 -29.614 -39.698 1.00 64.62 99 TYR A N 1
ATOM 748 C CA . TYR A 1 99 ? 41.953 -30.535 -39.203 1.00 64.62 99 TYR A CA 1
ATOM 749 C C . TYR A 1 99 ? 41.756 -31.865 -39.948 1.00 64.62 99 TYR A C 1
ATOM 751 O O . TYR A 1 99 ? 40.614 -32.332 -40.019 1.00 64.62 99 TYR A O 1
ATOM 759 N N . PRO A 1 100 ? 42.819 -32.417 -40.564 1.00 65.75 100 PRO A N 1
ATOM 760 C CA . PRO A 1 100 ? 42.779 -33.727 -41.206 1.00 65.75 100 PRO A CA 1
ATOM 761 C C . PRO A 1 100 ? 42.531 -34.859 -40.203 1.00 65.75 100 PRO A C 1
ATOM 763 O O . PRO A 1 100 ? 42.900 -34.698 -39.015 1.00 65.75 100 PRO A O 1
#

Radius of gyration: 27.55 Å; chains: 1; bounding box: 60×40×74 Å